Protein AF-A0A1S1IZD4-F1 (afdb_monomer_lite)

Radius of gyration: 21.24 Å; chains: 1; bounding box: 47×71×38 Å

pLDDT: mean 80.22, std 18.14, range [39.03, 96.25]

Sequence (112 aa):
MMMITREEKKEITRHISKIGGFNEKTKGYHAVENLLILGEWSFHWYEKSFCIQNASWLQHIGLDVEVLSDAVKVSDQAIEKYYINVMGLEIEFQPVDNNLSKRDRRLSVGKE

Secondary structure (DSSP, 8-state):
-----HHHHHHHHHHHHHHHT--TTSHHHHHHHHHHHHSEEETTTS-HHHHHHHHHHHHHTT--EEE-SSEEEE-HHHHHHHHHHTT-------------------------

Foldseek 3Di:
DDDQDLVNQVVVLVVVCVVVVHDPVDPLSVVSSCCSVVQKDFCVVDPPVVQVVVQVVCVVLQQDWDDDPGIIGHDSVSSVCCCCPRVVDDDDDDPPPPPPPDDDPPPDDDDD

Structure (mmCIF, N/CA/C/O backbone):
data_AF-A0A1S1IZD4-F1
#
_entry.id   AF-A0A1S1IZD4-F1
#
loop_
_atom_site.group_PDB
_atom_site.id
_atom_site.type_symbol
_atom_site.label_atom_id
_atom_site.label_alt_id
_atom_site.label_comp_id
_atom_site.label_asym_id
_atom_site.label_entity_id
_atom_site.label_seq_id
_atom_site.pdbx_PDB_ins_code
_atom_site.Cartn_x
_atom_site.Cartn_y
_atom_site.Cartn_z
_atom_site.occupancy
_atom_site.B_iso_or_equiv
_atom_site.auth_seq_id
_atom_site.auth_comp_id
_atom_site.auth_asym_id
_atom_site.auth_atom_id
_atom_site.pdbx_PDB_model_num
ATOM 1 N N . MET A 1 1 ? -9.581 19.466 0.114 1.00 51.06 1 MET A N 1
ATOM 2 C CA . MET A 1 1 ? -8.760 18.243 0.094 1.00 51.06 1 MET A CA 1
ATOM 3 C C . MET A 1 1 ? -8.466 17.934 1.544 1.00 51.06 1 MET A C 1
ATOM 5 O O . MET A 1 1 ? -7.970 18.834 2.217 1.00 51.06 1 MET A O 1
ATOM 9 N N . MET A 1 2 ? -8.920 16.786 2.049 1.00 56.59 2 MET A N 1
ATOM 10 C CA . MET A 1 2 ? -8.538 16.350 3.392 1.00 56.59 2 MET A CA 1
ATOM 11 C C . MET A 1 2 ? -7.048 15.984 3.360 1.00 56.59 2 MET A C 1
ATOM 13 O O . MET A 1 2 ? -6.457 15.814 2.295 1.00 56.59 2 MET A O 1
ATOM 17 N N . MET A 1 3 ? -6.393 16.010 4.514 1.00 69.62 3 MET A N 1
ATOM 18 C CA . MET A 1 3 ? -5.008 15.568 4.631 1.00 69.62 3 MET A CA 1
ATOM 19 C C . MET A 1 3 ? -4.991 14.449 5.659 1.00 69.62 3 MET A C 1
ATOM 21 O O . MET A 1 3 ? -5.058 14.729 6.852 1.00 69.62 3 MET A O 1
ATOM 25 N N . ILE A 1 4 ? -4.913 13.200 5.188 1.00 79.56 4 ILE A N 1
ATOM 26 C CA . ILE A 1 4 ? -4.674 12.036 6.050 1.00 79.56 4 ILE A CA 1
ATOM 27 C C . ILE A 1 4 ? -3.363 12.284 6.811 1.00 79.56 4 ILE A C 1
ATOM 29 O O . ILE A 1 4 ? -2.283 12.421 6.222 1.00 79.56 4 ILE A O 1
ATOM 33 N N . THR A 1 5 ? -3.460 12.338 8.131 1.00 86.69 5 THR A N 1
ATOM 34 C CA . THR A 1 5 ? -2.349 12.543 9.051 1.00 86.69 5 THR A CA 1
ATOM 35 C C . THR A 1 5 ? -1.409 11.342 9.072 1.00 86.69 5 THR A C 1
ATOM 37 O O . THR A 1 5 ? -1.726 10.223 8.664 1.00 86.69 5 THR A O 1
ATOM 40 N N . ARG A 1 6 ? -0.206 11.550 9.611 1.00 85.25 6 ARG A N 1
ATOM 41 C CA . ARG A 1 6 ? 0.774 10.469 9.770 1.00 85.25 6 ARG A CA 1
ATOM 42 C C . ARG A 1 6 ? 0.271 9.346 10.686 1.00 85.25 6 ARG A C 1
ATOM 44 O O . ARG A 1 6 ? 0.693 8.206 10.511 1.00 85.25 6 ARG A O 1
ATOM 51 N N . GLU A 1 7 ? -0.571 9.659 11.667 1.00 87.25 7 GLU A N 1
ATOM 52 C CA . GLU A 1 7 ? -1.133 8.663 12.586 1.00 87.25 7 GLU A CA 1
ATOM 53 C C . GLU A 1 7 ? -2.171 7.791 11.880 1.00 87.25 7 GLU A C 1
ATOM 55 O O . GLU A 1 7 ? -2.052 6.568 11.922 1.00 87.25 7 GLU A O 1
ATOM 60 N N . GLU A 1 8 ? -3.066 8.394 11.100 1.00 88.00 8 GLU A N 1
ATOM 61 C CA . GLU A 1 8 ? -4.027 7.661 10.269 1.00 88.00 8 GLU A CA 1
ATOM 62 C C . GLU A 1 8 ? -3.312 6.762 9.245 1.00 88.00 8 GLU A C 1
ATOM 64 O O . GLU A 1 8 ? -3.656 5.589 9.102 1.00 88.00 8 GLU A O 1
ATOM 69 N N . LYS A 1 9 ? -2.226 7.229 8.601 1.00 89.75 9 LYS A N 1
ATOM 70 C CA . LYS A 1 9 ? -1.412 6.369 7.708 1.00 89.75 9 LYS A CA 1
ATOM 71 C C . LYS A 1 9 ? -0.838 5.147 8.434 1.00 89.75 9 LYS A C 1
ATOM 73 O O . LYS A 1 9 ? -0.752 4.067 7.841 1.00 89.75 9 LYS A O 1
ATOM 78 N N . LYS A 1 10 ? -0.462 5.273 9.713 1.00 90.44 10 LYS A N 1
ATOM 79 C CA . LYS A 1 10 ? -0.001 4.129 10.520 1.00 90.44 10 LYS A CA 1
ATOM 80 C C . LYS A 1 10 ? -1.136 3.158 10.822 1.00 90.44 10 LYS A C 1
ATOM 82 O O . LYS A 1 10 ? -0.917 1.950 10.782 1.00 90.44 10 LYS A O 1
ATOM 87 N N . GLU A 1 11 ? -2.334 3.652 11.108 1.00 89.94 11 GLU A N 1
ATOM 88 C CA . GLU A 1 11 ? -3.505 2.795 11.314 1.00 89.94 11 GLU A CA 1
ATOM 89 C C . GLU A 1 11 ? -3.870 2.025 10.046 1.00 89.94 11 GLU A C 1
ATOM 91 O O . GLU A 1 11 ? -4.051 0.808 10.107 1.00 89.94 11 GLU A O 1
ATOM 96 N N . ILE A 1 12 ? -3.858 2.694 8.890 1.00 91.69 12 ILE A N 1
ATOM 97 C CA . ILE A 1 12 ? -4.049 2.055 7.581 1.00 91.69 12 ILE A CA 1
ATOM 98 C C . ILE A 1 12 ? -2.985 0.978 7.356 1.00 91.69 12 ILE A C 1
ATOM 100 O O . ILE A 1 12 ? -3.310 -0.157 7.005 1.00 91.69 12 ILE A O 1
ATOM 104 N N . THR A 1 13 ? -1.716 1.292 7.628 1.00 93.06 13 THR A N 1
ATOM 105 C CA . THR A 1 13 ? -0.608 0.329 7.517 1.00 93.06 13 THR A CA 1
ATOM 106 C C . THR A 1 13 ? -0.855 -0.908 8.378 1.00 93.06 13 THR A C 1
ATOM 108 O O . THR A 1 13 ? -0.702 -2.034 7.902 1.00 93.06 13 THR A O 1
ATOM 111 N N . ARG A 1 14 ? -1.264 -0.725 9.640 1.00 90.81 14 ARG A N 1
ATOM 112 C CA . ARG A 1 14 ? -1.570 -1.827 10.566 1.00 90.81 14 ARG A CA 1
ATOM 113 C C . ARG A 1 14 ? -2.756 -2.654 10.090 1.00 90.81 14 ARG A C 1
ATOM 115 O O . ARG A 1 14 ? -2.700 -3.879 10.171 1.00 90.81 14 ARG A O 1
ATOM 122 N N . HIS A 1 15 ? -3.799 -2.004 9.586 1.00 91.38 15 HIS A N 1
ATOM 123 C CA . HIS A 1 15 ? -4.984 -2.672 9.062 1.00 91.38 15 HIS A CA 1
ATOM 124 C C . HIS A 1 15 ? -4.641 -3.558 7.860 1.00 91.38 15 HIS A C 1
ATOM 126 O O . HIS A 1 15 ? -4.884 -4.765 7.894 1.00 91.38 15 HIS A O 1
ATOM 132 N N . ILE A 1 16 ? -3.982 -2.985 6.849 1.00 91.94 16 ILE A N 1
ATOM 133 C CA . ILE A 1 16 ? -3.506 -3.714 5.667 1.00 91.94 16 ILE A CA 1
ATOM 134 C C . ILE A 1 16 ? -2.588 -4.864 6.095 1.00 91.94 16 ILE A C 1
ATOM 136 O O . ILE A 1 16 ? -2.766 -6.004 5.671 1.00 91.94 16 ILE A O 1
ATOM 140 N N . SER A 1 17 ? -1.647 -4.599 7.001 1.00 89.31 17 SER A N 1
ATOM 141 C CA . SER A 1 17 ? -0.708 -5.614 7.482 1.00 89.31 17 SER A CA 1
ATOM 142 C C . SER A 1 17 ? -1.402 -6.769 8.198 1.00 89.31 17 SER A C 1
ATOM 144 O O . SER A 1 17 ? -1.043 -7.922 7.975 1.00 89.31 17 SER A O 1
ATOM 146 N N . LYS A 1 18 ? -2.440 -6.493 8.993 1.00 89.44 18 LYS A N 1
ATOM 147 C CA . LYS A 1 18 ? -3.248 -7.523 9.655 1.00 89.44 18 LYS A CA 1
ATOM 148 C C . LYS A 1 18 ? -3.957 -8.427 8.642 1.00 89.44 18 LYS A C 1
ATOM 150 O O . LYS A 1 18 ? -3.978 -9.636 8.847 1.00 89.44 18 LYS A O 1
ATOM 155 N N . ILE A 1 19 ? -4.494 -7.866 7.555 1.00 89.00 19 ILE A N 1
ATOM 156 C CA . ILE A 1 19 ? -5.140 -8.640 6.478 1.00 89.00 19 ILE A CA 1
ATOM 157 C C . ILE A 1 19 ? -4.109 -9.500 5.736 1.00 89.00 19 ILE A C 1
ATOM 159 O O . ILE A 1 19 ? -4.368 -10.665 5.448 1.00 89.00 19 ILE A O 1
ATOM 163 N N . GLY A 1 20 ? -2.930 -8.942 5.452 1.00 84.06 20 GLY A N 1
ATOM 164 C CA . GLY A 1 20 ? -1.851 -9.638 4.746 1.00 84.06 20 GLY A CA 1
ATOM 165 C C . GLY A 1 20 ? -1.059 -10.639 5.594 1.00 84.06 20 GLY A C 1
ATOM 166 O O . GLY A 1 20 ? -0.169 -11.304 5.071 1.00 84.06 20 GLY A O 1
ATOM 167 N N . GLY A 1 21 ? -1.337 -10.746 6.899 1.00 85.81 21 GLY A N 1
ATOM 168 C CA . GLY A 1 21 ? -0.545 -11.570 7.820 1.00 85.81 21 GLY A CA 1
ATOM 169 C C . GLY A 1 21 ? 0.875 -11.034 8.058 1.00 85.81 21 GLY A C 1
ATOM 170 O O . GLY A 1 21 ? 1.768 -11.778 8.462 1.00 85.81 21 GLY A O 1
ATOM 171 N N . PHE A 1 22 ? 1.096 -9.746 7.801 1.00 86.81 22 PHE A N 1
ATOM 172 C CA . PHE A 1 22 ? 2.361 -9.051 8.005 1.00 86.81 22 PHE A CA 1
ATOM 173 C C . PHE A 1 22 ? 2.467 -8.496 9.429 1.00 86.81 22 PHE A C 1
ATOM 175 O O . PHE A 1 22 ? 1.476 -8.208 10.098 1.00 86.81 22 PHE A O 1
ATOM 182 N N . ASN A 1 23 ? 3.699 -8.297 9.888 1.00 88.81 23 ASN A N 1
ATOM 183 C CA . ASN A 1 23 ? 3.994 -7.589 11.134 1.00 88.8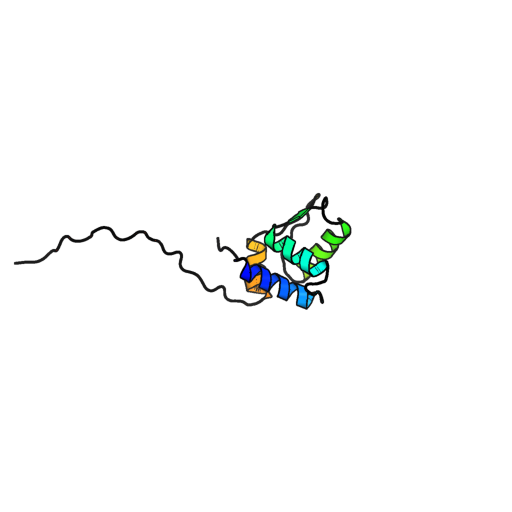1 23 ASN A CA 1
ATOM 184 C C . ASN A 1 23 ? 5.151 -6.604 10.929 1.00 88.81 23 ASN A C 1
ATOM 186 O O . ASN A 1 23 ? 5.823 -6.653 9.900 1.00 88.81 23 ASN A O 1
ATOM 190 N N . GLU A 1 24 ? 5.423 -5.761 11.924 1.00 88.94 24 GLU A N 1
ATOM 191 C CA . GLU A 1 24 ? 6.443 -4.698 11.877 1.00 88.94 24 GLU A CA 1
ATOM 192 C C . GLU A 1 24 ? 7.879 -5.185 11.602 1.00 88.94 24 GLU A C 1
ATOM 194 O O . GLU A 1 24 ? 8.760 -4.369 11.374 1.00 88.94 24 GLU A O 1
ATOM 199 N N . LYS A 1 25 ? 8.146 -6.498 11.624 1.00 88.75 25 LYS A N 1
ATOM 200 C CA . LYS A 1 25 ? 9.452 -7.085 11.270 1.00 88.75 25 LYS A CA 1
ATOM 201 C C . LYS A 1 25 ? 9.506 -7.599 9.829 1.00 88.75 25 LYS A C 1
ATOM 203 O O . LYS A 1 25 ? 10.558 -8.035 9.365 1.00 88.75 25 LYS A O 1
ATOM 208 N N . THR A 1 26 ? 8.372 -7.628 9.131 1.00 87.44 26 THR A N 1
ATOM 209 C CA . THR A 1 26 ? 8.270 -8.162 7.769 1.00 87.44 26 THR A CA 1
ATOM 210 C C . THR A 1 26 ? 8.523 -7.082 6.726 1.00 87.44 26 THR A C 1
ATOM 212 O O . THR A 1 26 ? 8.120 -5.931 6.881 1.00 87.44 26 THR A O 1
ATOM 215 N N . LYS A 1 27 ? 9.126 -7.477 5.598 1.00 84.56 27 LYS A N 1
ATOM 216 C CA . LYS A 1 27 ? 9.311 -6.583 4.445 1.00 84.56 27 LYS A CA 1
ATOM 217 C C . LYS A 1 27 ? 7.984 -6.024 3.915 1.00 84.56 27 LYS A C 1
ATOM 219 O O . LYS A 1 27 ? 7.955 -4.878 3.485 1.00 84.56 27 LYS A O 1
ATOM 224 N N . GLY A 1 28 ? 6.903 -6.810 3.975 1.00 86.12 28 GLY A N 1
ATOM 225 C CA . GLY A 1 28 ? 5.567 -6.395 3.531 1.00 86.12 28 GLY A CA 1
ATOM 226 C C . GLY A 1 28 ? 5.021 -5.207 4.324 1.00 86.12 28 GLY A C 1
ATOM 227 O O . GLY A 1 28 ? 4.555 -4.244 3.723 1.00 86.12 28 GLY A O 1
ATOM 228 N N . TYR A 1 29 ? 5.172 -5.219 5.653 1.00 90.31 29 TYR A N 1
ATOM 229 C CA . TYR A 1 29 ? 4.767 -4.096 6.507 1.00 90.31 29 TYR A CA 1
ATOM 230 C C . TYR A 1 29 ? 5.478 -2.798 6.107 1.00 90.31 29 TYR A C 1
ATOM 232 O O . TYR A 1 29 ? 4.828 -1.793 5.828 1.00 90.31 29 TYR A O 1
ATOM 240 N N . HIS A 1 30 ? 6.812 -2.830 6.015 1.00 89.62 30 HIS A N 1
ATOM 241 C CA . HIS A 1 30 ? 7.593 -1.642 5.664 1.00 89.62 30 HIS A CA 1
ATOM 242 C C . HIS A 1 30 ? 7.335 -1.166 4.234 1.00 89.62 30 HIS A C 1
ATOM 244 O O . HIS A 1 30 ? 7.367 0.033 3.975 1.00 89.62 30 HIS A O 1
ATOM 250 N N . ALA A 1 31 ? 7.059 -2.082 3.301 1.00 89.56 31 ALA A N 1
ATOM 251 C CA . ALA A 1 31 ? 6.675 -1.708 1.948 1.00 89.56 31 ALA A CA 1
ATOM 252 C C . ALA A 1 31 ? 5.366 -0.906 1.959 1.00 89.56 31 ALA A C 1
ATOM 254 O O . ALA A 1 31 ? 5.326 0.186 1.399 1.00 89.56 31 ALA A O 1
ATOM 255 N N . VAL A 1 32 ? 4.321 -1.396 2.636 1.00 92.00 32 VAL A N 1
ATOM 256 C CA . VAL A 1 32 ? 3.034 -0.686 2.746 1.00 92.00 32 VAL A CA 1
ATOM 257 C C . VAL A 1 32 ? 3.201 0.661 3.447 1.00 92.00 32 VAL A C 1
ATOM 259 O O . VAL A 1 32 ? 2.705 1.669 2.948 1.00 92.00 32 VAL A O 1
ATOM 262 N N . GLU A 1 33 ? 3.944 0.704 4.555 1.00 92.31 33 GLU A N 1
ATOM 263 C CA . GLU A 1 33 ? 4.232 1.949 5.275 1.00 92.31 33 GLU A CA 1
ATOM 264 C C . GLU A 1 33 ? 4.897 2.983 4.354 1.00 92.31 33 GLU A C 1
ATOM 266 O O . GLU A 1 33 ? 4.446 4.126 4.253 1.00 92.31 33 GLU A O 1
ATOM 271 N N . ASN A 1 34 ? 5.929 2.563 3.618 1.00 91.25 34 ASN A N 1
ATOM 272 C CA . ASN A 1 34 ? 6.633 3.426 2.677 1.00 91.25 34 ASN A CA 1
ATOM 273 C C . ASN A 1 34 ? 5.737 3.878 1.520 1.00 91.25 34 ASN A C 1
ATOM 275 O O . ASN A 1 34 ? 5.835 5.035 1.121 1.00 91.25 34 ASN A O 1
ATOM 279 N N . LEU A 1 35 ? 4.842 3.018 1.014 1.00 93.44 35 LEU A N 1
ATOM 280 C CA . LEU A 1 35 ? 3.903 3.394 -0.047 1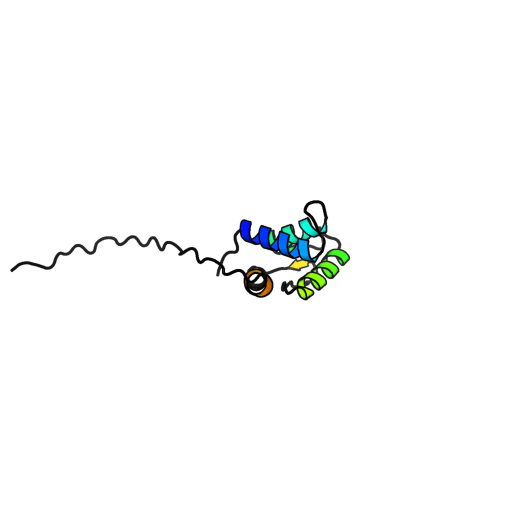.00 93.44 35 LEU A CA 1
ATOM 281 C C . LEU A 1 35 ? 3.001 4.542 0.395 1.00 93.44 35 LEU A C 1
ATOM 283 O O . LEU A 1 35 ? 2.829 5.509 -0.334 1.00 93.44 35 LEU A O 1
ATOM 287 N N . LEU A 1 36 ? 2.431 4.440 1.596 1.00 92.44 36 LEU A N 1
ATOM 288 C CA . LEU A 1 36 ? 1.476 5.423 2.103 1.00 92.44 36 LEU A CA 1
ATOM 289 C C . LEU A 1 36 ? 2.160 6.749 2.456 1.00 92.44 36 LEU A C 1
ATOM 291 O O . LEU A 1 36 ? 1.560 7.816 2.304 1.00 92.44 36 LEU A O 1
ATOM 295 N N . ILE A 1 37 ? 3.408 6.699 2.932 1.00 89.88 37 ILE A N 1
ATOM 296 C CA . ILE A 1 37 ? 4.186 7.894 3.284 1.00 89.88 37 ILE A CA 1
ATOM 297 C C . ILE A 1 37 ? 4.714 8.603 2.035 1.00 89.88 37 ILE A C 1
ATOM 299 O O . ILE A 1 37 ? 4.580 9.821 1.940 1.00 89.88 37 ILE A O 1
ATOM 303 N N . LEU A 1 38 ? 5.329 7.862 1.111 1.00 90.56 38 LEU A N 1
ATOM 304 C CA . LEU A 1 38 ? 6.006 8.424 -0.062 1.00 90.56 38 LEU A CA 1
ATOM 305 C C . LEU A 1 38 ? 5.073 8.593 -1.265 1.00 90.56 38 LEU A C 1
ATOM 307 O O . LEU A 1 38 ? 5.399 9.334 -2.185 1.00 90.56 38 LEU A O 1
ATOM 311 N N . GLY A 1 39 ? 3.936 7.897 -1.278 1.00 92.00 39 GLY A N 1
ATOM 312 C CA . GLY A 1 39 ? 3.013 7.852 -2.411 1.00 92.00 39 GLY A CA 1
ATOM 313 C C . GLY A 1 39 ? 3.469 6.932 -3.545 1.00 92.00 39 GLY A C 1
ATOM 314 O O . GLY A 1 39 ? 2.737 6.774 -4.520 1.00 92.00 39 GLY A O 1
ATOM 315 N N . GLU A 1 40 ? 4.653 6.313 -3.451 1.00 94.12 40 GLU A N 1
ATOM 316 C CA . GLU A 1 40 ? 5.183 5.473 -4.525 1.00 94.12 40 GLU A CA 1
ATOM 317 C C . GLU A 1 40 ? 6.167 4.375 -4.087 1.00 94.12 40 GLU A C 1
ATOM 319 O O . GLU A 1 40 ? 6.916 4.498 -3.116 1.00 94.12 40 GLU A O 1
ATOM 324 N N . TRP A 1 41 ? 6.206 3.308 -4.888 1.00 93.81 41 TRP A N 1
ATOM 325 C CA . TRP A 1 41 ? 7.280 2.323 -4.956 1.00 93.81 41 T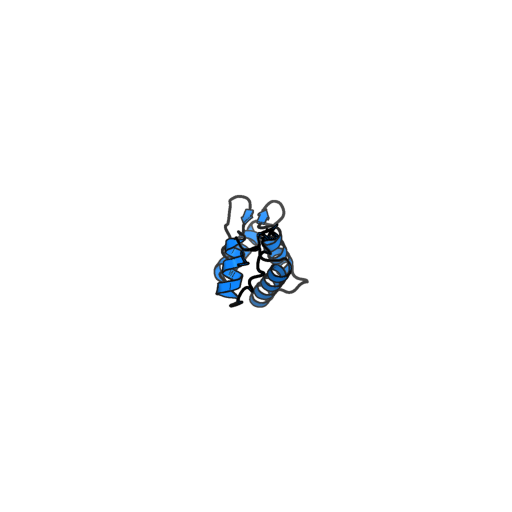RP A CA 1
ATOM 326 C C . TRP A 1 41 ? 7.969 2.405 -6.313 1.00 93.81 41 TRP A C 1
ATOM 328 O O . TRP A 1 41 ? 7.451 1.893 -7.304 1.00 93.81 41 TRP A O 1
ATOM 338 N N . SER A 1 42 ? 9.164 2.984 -6.366 1.00 90.12 42 SER A N 1
ATOM 339 C CA . SER A 1 42 ? 9.976 2.955 -7.585 1.00 90.12 42 SER A CA 1
ATOM 340 C C . SER A 1 42 ? 10.630 1.584 -7.793 1.00 90.12 42 SER A C 1
ATOM 342 O O . SER A 1 42 ? 11.215 1.009 -6.868 1.00 90.12 42 SER A O 1
ATOM 344 N N . PHE A 1 43 ? 10.594 1.084 -9.032 1.00 90.31 43 PHE A N 1
ATOM 345 C CA . PHE A 1 43 ? 11.220 -0.186 -9.431 1.00 90.31 43 PHE A CA 1
ATOM 346 C C . PHE A 1 43 ? 12.753 -0.139 -9.433 1.00 90.31 43 PHE A C 1
ATOM 348 O O . PHE A 1 43 ? 13.400 -1.161 -9.646 1.00 90.31 43 PHE A O 1
ATOM 355 N N . HIS A 1 44 ? 13.347 1.037 -9.206 1.00 87.38 44 HIS A N 1
ATOM 356 C CA . HIS A 1 44 ? 14.784 1.155 -8.976 1.00 87.38 44 HIS A CA 1
ATOM 357 C C . HIS A 1 44 ? 15.179 0.670 -7.574 1.00 87.38 44 HIS A C 1
ATOM 359 O O . HIS A 1 44 ? 16.254 0.105 -7.393 1.00 87.38 44 HIS A O 1
ATOM 365 N N . TRP A 1 45 ? 14.303 0.882 -6.588 1.00 83.69 45 TRP A N 1
ATOM 366 C CA . TRP A 1 45 ? 14.567 0.584 -5.177 1.00 83.69 45 TRP A CA 1
ATOM 367 C C . TRP A 1 45 ? 13.907 -0.714 -4.709 1.00 83.69 45 TRP A C 1
ATOM 369 O O . TRP A 1 45 ? 14.396 -1.357 -3.781 1.00 83.69 45 TRP A O 1
ATOM 379 N N . TYR A 1 46 ? 12.815 -1.111 -5.360 1.00 85.94 46 TYR A N 1
ATOM 380 C CA . TYR A 1 46 ? 12.088 -2.343 -5.083 1.00 85.94 46 TYR A CA 1
ATOM 381 C C . TYR A 1 46 ? 12.087 -3.260 -6.302 1.00 85.94 46 TYR A C 1
ATOM 383 O O . TYR A 1 46 ? 12.016 -2.806 -7.442 1.00 85.94 46 TYR A O 1
ATOM 391 N N . GLU A 1 47 ? 12.114 -4.570 -6.065 1.00 90.06 47 GLU A N 1
ATOM 392 C CA . GLU A 1 47 ? 12.009 -5.543 -7.148 1.00 90.06 47 GLU A CA 1
ATOM 393 C C . GLU A 1 47 ? 10.656 -5.398 -7.865 1.00 90.06 47 GLU A C 1
ATOM 395 O O . GLU A 1 47 ? 9.595 -5.402 -7.238 1.00 90.06 47 GLU A O 1
ATOM 400 N N . LYS A 1 48 ? 10.675 -5.292 -9.198 1.00 90.94 48 LYS A N 1
ATOM 401 C CA . LYS A 1 48 ? 9.462 -5.063 -9.999 1.00 90.94 48 LYS A CA 1
ATOM 402 C C . LYS A 1 48 ? 8.387 -6.135 -9.780 1.00 90.94 48 LYS A C 1
ATOM 404 O O . LYS A 1 48 ? 7.206 -5.810 -9.690 1.00 90.94 48 LYS A O 1
ATOM 409 N N . SER A 1 49 ? 8.789 -7.403 -9.685 1.00 91.69 49 SER A N 1
ATOM 410 C CA . SER A 1 49 ? 7.892 -8.538 -9.421 1.00 91.69 49 SER A CA 1
ATOM 411 C C . SER A 1 49 ? 7.163 -8.370 -8.080 1.00 91.69 49 SER A C 1
ATOM 413 O O . SER A 1 49 ? 5.941 -8.501 -8.020 1.00 91.69 49 SER A O 1
ATOM 415 N N . PHE A 1 50 ? 7.904 -7.990 -7.036 1.00 89.69 50 PHE A N 1
ATOM 416 C CA . PHE A 1 50 ? 7.388 -7.696 -5.707 1.00 89.69 50 PHE A CA 1
ATOM 417 C C . PHE A 1 50 ? 6.385 -6.540 -5.748 1.00 89.69 50 PHE A C 1
ATOM 419 O O . PHE A 1 50 ? 5.283 -6.686 -5.219 1.00 89.69 50 PHE A O 1
ATOM 426 N N . CYS A 1 51 ? 6.712 -5.428 -6.414 1.00 90.62 51 CYS A N 1
ATOM 427 C CA . CYS A 1 51 ? 5.800 -4.288 -6.518 1.00 90.62 51 CYS A CA 1
ATOM 428 C C . CYS A 1 51 ? 4.490 -4.652 -7.217 1.00 90.62 51 CYS A C 1
ATOM 430 O O . CYS A 1 51 ? 3.425 -4.303 -6.723 1.00 90.62 51 CYS A O 1
ATOM 432 N N . ILE A 1 52 ? 4.555 -5.371 -8.341 1.00 91.94 52 ILE A N 1
ATOM 433 C CA . ILE A 1 52 ? 3.363 -5.743 -9.116 1.00 91.94 52 ILE A CA 1
ATOM 434 C C . ILE A 1 52 ? 2.474 -6.711 -8.327 1.00 91.94 52 ILE A C 1
ATOM 436 O O . ILE A 1 52 ? 1.259 -6.522 -8.276 1.00 91.94 52 ILE A O 1
ATOM 440 N N . GLN A 1 53 ? 3.062 -7.723 -7.679 1.00 90.94 53 GLN A N 1
ATOM 441 C CA . GLN A 1 53 ? 2.304 -8.678 -6.863 1.00 90.94 53 GLN A CA 1
ATOM 442 C C . GLN A 1 53 ? 1.612 -7.987 -5.684 1.00 90.94 53 GLN A C 1
ATOM 444 O O . GLN A 1 53 ? 0.421 -8.202 -5.457 1.00 90.94 53 GLN A O 1
ATOM 449 N N . ASN A 1 54 ? 2.331 -7.117 -4.968 1.00 90.44 54 ASN A N 1
ATOM 450 C CA . ASN A 1 54 ? 1.747 -6.370 -3.858 1.00 90.44 54 ASN A CA 1
ATOM 451 C C . ASN A 1 54 ? 0.697 -5.366 -4.344 1.00 90.44 54 ASN A C 1
ATOM 453 O O . ASN A 1 54 ? -0.340 -5.244 -3.706 1.00 90.44 54 ASN A O 1
ATOM 457 N N . ALA A 1 55 ? 0.910 -4.692 -5.477 1.00 92.44 55 ALA A N 1
ATOM 458 C CA . ALA A 1 55 ? -0.070 -3.763 -6.035 1.00 92.44 55 ALA A CA 1
ATOM 459 C C . ALA A 1 55 ? -1.386 -4.467 -6.382 1.00 92.44 55 ALA A C 1
ATOM 461 O O . ALA A 1 55 ? -2.452 -4.002 -5.991 1.00 92.44 55 ALA A O 1
ATOM 462 N N . SER A 1 56 ? -1.313 -5.626 -7.041 1.00 92.12 56 SER A N 1
ATOM 463 C CA . SER A 1 56 ? -2.499 -6.427 -7.357 1.00 92.12 56 SER A CA 1
ATOM 464 C C . SER A 1 56 ? -3.251 -6.859 -6.095 1.00 92.12 56 SER A C 1
ATOM 466 O O . SER A 1 56 ? -4.479 -6.792 -6.046 1.00 92.12 56 SER A O 1
ATOM 468 N N . TRP A 1 57 ? -2.525 -7.252 -5.047 1.00 93.06 57 TRP A N 1
ATOM 469 C CA . TRP A 1 57 ? -3.136 -7.600 -3.768 1.00 93.06 57 TRP A CA 1
ATOM 470 C C . TRP A 1 57 ? -3.765 -6.385 -3.063 1.00 93.06 57 TRP A C 1
ATOM 472 O O . TRP A 1 57 ? -4.877 -6.487 -2.550 1.00 93.06 57 TRP A O 1
ATOM 482 N N . LEU A 1 58 ? -3.107 -5.221 -3.089 1.00 93.62 58 LEU A N 1
ATOM 483 C CA . LEU A 1 58 ? -3.638 -3.971 -2.535 1.00 93.62 58 LEU A CA 1
ATOM 484 C C . LEU A 1 58 ? -4.939 -3.547 -3.233 1.00 93.62 58 LEU A C 1
ATOM 486 O O . LEU A 1 58 ? -5.916 -3.224 -2.559 1.00 93.62 58 LEU A O 1
ATOM 490 N N . GLN A 1 59 ? -4.988 -3.646 -4.564 1.00 94.12 59 GLN A N 1
ATOM 491 C CA . GLN A 1 59 ? -6.213 -3.420 -5.338 1.00 94.12 59 GLN A CA 1
ATOM 492 C C . GLN A 1 59 ? -7.322 -4.397 -4.934 1.00 94.12 59 GLN A C 1
ATOM 494 O O . GLN A 1 59 ? -8.473 -3.994 -4.781 1.00 94.12 59 GLN A O 1
ATOM 499 N N . HIS A 1 60 ? -6.984 -5.671 -4.706 1.00 91.88 60 HIS A N 1
ATOM 500 C CA . HIS A 1 60 ? -7.953 -6.690 -4.301 1.00 91.88 60 HIS A CA 1
ATOM 501 C C . HIS A 1 60 ? -8.600 -6.397 -2.939 1.00 91.88 60 HIS A C 1
ATOM 503 O O . HIS A 1 60 ? -9.788 -6.655 -2.762 1.00 91.88 60 HIS A O 1
ATOM 509 N N . ILE A 1 61 ? -7.850 -5.823 -1.993 1.00 90.44 61 ILE A N 1
ATOM 510 C CA . ILE A 1 61 ? -8.391 -5.411 -0.688 1.00 90.44 61 ILE A CA 1
ATOM 511 C C . ILE A 1 61 ? -9.046 -4.019 -0.715 1.00 90.44 61 ILE A C 1
ATOM 513 O O . ILE A 1 61 ? -9.497 -3.544 0.325 1.00 90.44 61 ILE A O 1
ATOM 517 N N . GLY A 1 62 ? -9.097 -3.366 -1.881 1.00 90.12 62 GLY A N 1
ATOM 518 C CA . GLY A 1 62 ? -9.796 -2.100 -2.100 1.00 90.12 62 GLY A CA 1
ATOM 519 C C . GLY A 1 62 ? -8.930 -0.839 -2.039 1.00 90.12 62 GLY A C 1
ATOM 520 O O . GLY A 1 62 ? -9.487 0.257 -2.071 1.00 90.12 62 GLY A O 1
ATOM 521 N N . LEU A 1 63 ? -7.597 -0.950 -1.943 1.00 93.69 63 LEU A N 1
ATOM 522 C CA . LEU A 1 63 ? -6.705 0.209 -2.056 1.00 93.69 63 LEU A CA 1
ATOM 523 C C . LEU A 1 63 ? -6.375 0.464 -3.529 1.00 93.69 63 LEU A C 1
ATOM 525 O O . LEU A 1 63 ? -5.697 -0.337 -4.174 1.00 93.69 63 LEU A O 1
ATOM 529 N N . ASP A 1 64 ? -6.833 1.600 -4.045 1.00 94.25 64 ASP A N 1
ATOM 530 C CA . ASP A 1 64 ? -6.642 1.983 -5.443 1.00 94.25 64 ASP A CA 1
ATOM 531 C C . ASP A 1 64 ? -5.202 2.460 -5.694 1.00 94.25 64 ASP A C 1
ATOM 533 O O . ASP A 1 64 ? -4.833 3.604 -5.417 1.00 94.25 64 ASP A O 1
ATOM 537 N N . VAL A 1 65 ? -4.364 1.538 -6.164 1.00 95.19 65 VAL A N 1
ATOM 538 C CA . VAL A 1 65 ? -2.974 1.804 -6.545 1.00 95.19 65 VAL A CA 1
ATOM 539 C C . VAL A 1 65 ? -2.815 1.715 -8.056 1.00 95.19 65 VAL A C 1
ATOM 541 O O . VAL A 1 65 ? -3.367 0.828 -8.706 1.00 95.19 65 VAL A O 1
ATOM 544 N N . GLU A 1 66 ? -2.021 2.612 -8.622 1.00 95.75 66 GLU A N 1
ATOM 545 C CA . GLU A 1 66 ? -1.742 2.678 -10.051 1.00 95.75 66 GLU A CA 1
ATOM 546 C C . GLU A 1 66 ? -0.392 2.022 -10.354 1.00 95.75 66 GLU A C 1
ATOM 548 O O . GLU A 1 66 ? 0.626 2.347 -9.741 1.00 95.75 66 GLU A O 1
ATOM 553 N N . VAL A 1 67 ? -0.365 1.091 -11.309 1.00 94.81 67 VAL A N 1
ATOM 554 C CA . VAL A 1 67 ? 0.874 0.450 -11.768 1.00 94.81 67 VAL A CA 1
ATOM 555 C C . VAL A 1 67 ? 1.361 1.165 -13.024 1.00 94.81 67 VAL A C 1
ATOM 557 O O . VAL A 1 67 ? 0.728 1.087 -14.074 1.00 94.81 67 VAL A O 1
ATOM 560 N N . LEU A 1 68 ? 2.505 1.834 -12.921 1.00 93.81 68 LEU A N 1
ATOM 561 C CA . LEU A 1 68 ? 3.172 2.526 -14.019 1.00 93.81 68 LEU A CA 1
ATOM 562 C C . LEU A 1 68 ? 4.336 1.692 -14.574 1.00 93.81 68 LEU A C 1
ATOM 564 O O . LEU A 1 68 ? 4.663 0.607 -14.087 1.00 93.81 68 LEU A O 1
ATOM 568 N N . SER A 1 69 ? 4.985 2.199 -15.624 1.00 91.69 69 SER A N 1
ATOM 569 C CA . SER A 1 69 ? 6.131 1.534 -16.257 1.00 91.69 69 SER A CA 1
ATOM 570 C C . SER A 1 69 ? 7.336 1.363 -15.325 1.00 91.69 69 SER A C 1
ATOM 572 O O . SER A 1 69 ? 8.080 0.386 -15.459 1.00 91.69 69 SER A O 1
ATOM 574 N N . ASP A 1 70 ? 7.518 2.303 -14.399 1.00 93.00 70 ASP A N 1
ATOM 575 C CA . ASP A 1 70 ? 8.703 2.506 -13.562 1.00 93.00 70 ASP A CA 1
ATOM 576 C C . ASP A 1 70 ? 8.407 2.529 -12.052 1.00 93.00 70 ASP A C 1
ATOM 578 O O . ASP A 1 70 ? 9.340 2.502 -11.243 1.00 93.00 70 ASP A O 1
ATOM 582 N N . ALA A 1 71 ? 7.131 2.546 -11.659 1.00 94.94 71 ALA A N 1
ATOM 583 C CA . ALA A 1 71 ? 6.720 2.587 -10.263 1.00 94.94 71 ALA A CA 1
ATOM 584 C C . ALA A 1 71 ? 5.301 2.042 -10.042 1.00 94.94 71 ALA A C 1
ATOM 586 O O . ALA A 1 71 ? 4.518 1.885 -10.974 1.00 94.94 71 ALA A O 1
ATOM 587 N N . VAL A 1 72 ? 4.953 1.805 -8.780 1.00 95.69 72 VAL A N 1
ATOM 588 C CA . VAL A 1 72 ? 3.561 1.732 -8.308 1.00 95.69 72 VAL A CA 1
ATOM 589 C C . VAL A 1 72 ? 3.274 3.002 -7.523 1.00 95.69 72 VAL A C 1
ATOM 591 O O . VAL A 1 72 ? 4.100 3.387 -6.701 1.00 95.69 72 VAL A O 1
ATOM 594 N N . LYS A 1 73 ? 2.132 3.649 -7.754 1.00 96.25 73 LYS A N 1
ATOM 595 C CA . LYS A 1 73 ? 1.738 4.890 -7.077 1.00 96.25 73 LYS A CA 1
ATOM 596 C C . LYS A 1 73 ? 0.418 4.745 -6.341 1.00 96.25 73 LYS A C 1
ATOM 598 O O . LYS A 1 73 ? -0.452 3.983 -6.747 1.00 96.25 73 LYS A O 1
ATOM 603 N N . VAL A 1 74 ? 0.263 5.513 -5.272 1.00 95.50 74 VAL A N 1
ATOM 604 C CA . VAL A 1 74 ? -1.003 5.687 -4.563 1.00 95.50 74 VAL A CA 1
ATOM 605 C C . VAL A 1 74 ? -1.257 7.179 -4.385 1.00 95.50 74 VAL A C 1
ATOM 607 O O . VAL A 1 74 ? -0.362 7.932 -4.007 1.00 95.50 74 VAL A O 1
ATOM 610 N N . SER A 1 75 ? -2.473 7.624 -4.692 1.00 93.12 75 SER A N 1
ATOM 611 C CA . SER A 1 75 ? -2.871 9.017 -4.471 1.00 93.12 75 SER A CA 1
ATOM 612 C C . SER A 1 75 ? -3.435 9.202 -3.065 1.00 93.12 75 SER A C 1
ATOM 614 O O . SER A 1 75 ? -4.036 8.280 -2.513 1.00 93.12 75 SER A O 1
ATOM 616 N N . ASP A 1 76 ? -3.330 10.407 -2.501 1.00 89.75 76 ASP A N 1
ATOM 617 C CA . ASP A 1 76 ? -3.960 10.705 -1.206 1.00 89.75 76 ASP A CA 1
ATOM 618 C C . ASP A 1 76 ? 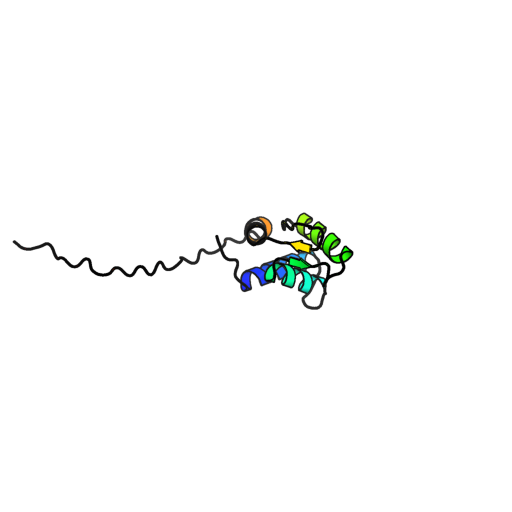-5.479 10.451 -1.243 1.00 89.75 76 ASP A C 1
ATOM 620 O O . ASP A 1 76 ? -6.037 9.915 -0.292 1.00 89.75 76 ASP A O 1
ATOM 624 N N . GLN A 1 77 ? -6.140 10.707 -2.380 1.00 91.00 77 GLN A N 1
ATOM 625 C CA . GLN A 1 77 ? -7.563 10.390 -2.567 1.00 91.00 77 GLN A CA 1
ATOM 626 C C . GLN A 1 77 ? -7.856 8.885 -2.484 1.00 91.00 77 GLN A C 1
ATOM 628 O O . GLN A 1 77 ? -8.907 8.488 -1.983 1.00 91.00 77 GLN A O 1
ATOM 633 N N . ALA A 1 78 ? -6.962 8.032 -2.989 1.00 92.44 78 ALA A N 1
ATOM 634 C CA . ALA A 1 78 ? -7.108 6.585 -2.866 1.00 92.44 78 ALA A CA 1
ATOM 635 C C . ALA A 1 78 ? -6.939 6.123 -1.413 1.00 92.44 78 ALA A C 1
ATOM 637 O O . ALA A 1 78 ? -7.695 5.269 -0.950 1.00 92.44 78 ALA A O 1
ATOM 638 N N . ILE A 1 79 ? -5.998 6.731 -0.681 1.00 91.81 79 ILE A N 1
ATOM 639 C CA . ILE A 1 79 ? -5.793 6.478 0.752 1.00 91.81 79 ILE A CA 1
ATOM 640 C C . ILE A 1 79 ? -7.040 6.892 1.548 1.00 91.81 79 ILE A C 1
ATOM 642 O O . ILE A 1 79 ? -7.536 6.103 2.349 1.00 91.81 79 ILE A O 1
ATOM 646 N N . GLU A 1 80 ? -7.589 8.082 1.287 1.00 89.75 80 GLU A N 1
ATOM 647 C CA . GLU A 1 80 ? -8.826 8.576 1.911 1.00 89.75 80 GLU A CA 1
ATOM 648 C C . GLU A 1 80 ? -10.009 7.638 1.654 1.00 89.75 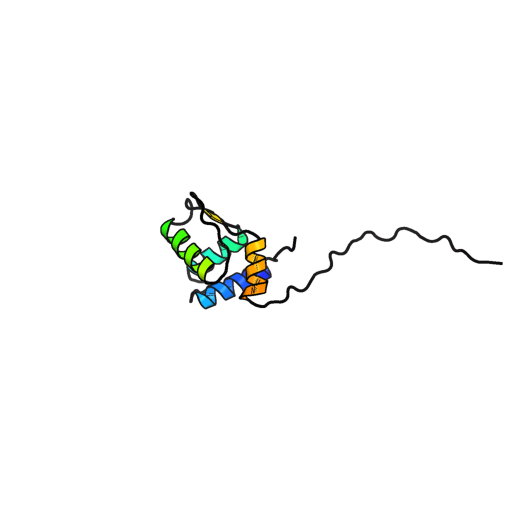80 GLU A C 1
ATOM 650 O O . GLU A 1 80 ? -10.709 7.233 2.583 1.00 89.75 80 GLU A O 1
ATOM 655 N N . LYS A 1 81 ? -10.214 7.235 0.393 1.00 89.88 81 LYS A N 1
ATOM 656 C CA . LYS A 1 81 ? -11.281 6.295 0.030 1.00 89.88 81 LYS A CA 1
ATOM 657 C C . LYS A 1 81 ? -11.124 4.959 0.741 1.00 89.88 81 LYS A C 1
ATOM 659 O O . LYS A 1 81 ? -12.128 4.398 1.169 1.00 89.88 81 LYS A O 1
ATOM 664 N N . TYR A 1 82 ? -9.902 4.448 0.866 1.00 91.75 82 TYR A N 1
ATOM 665 C CA . TYR A 1 82 ? -9.649 3.208 1.592 1.00 91.75 82 TYR A CA 1
ATOM 666 C C . TYR A 1 82 ? -9.971 3.354 3.084 1.00 91.75 82 TYR A C 1
ATOM 668 O O . TYR A 1 82 ? -10.672 2.516 3.651 1.00 91.75 82 TYR A O 1
ATOM 676 N N . TYR A 1 83 ? -9.518 4.443 3.709 1.00 87.75 83 TYR A N 1
ATOM 677 C CA . TYR A 1 83 ? -9.768 4.722 5.123 1.00 87.75 83 TYR A CA 1
ATOM 678 C C . TYR A 1 83 ? -11.270 4.777 5.443 1.00 87.75 83 TYR A C 1
ATOM 680 O O . TYR A 1 83 ? -11.738 4.101 6.356 1.00 87.75 83 TYR A O 1
ATOM 688 N N . ILE A 1 84 ? -12.051 5.497 4.636 1.00 86.69 84 ILE A N 1
ATOM 689 C CA . ILE A 1 84 ? -13.497 5.638 4.859 1.00 86.69 84 ILE A CA 1
ATOM 690 C C . ILE A 1 84 ? -14.237 4.347 4.490 1.00 86.69 84 ILE A C 1
ATOM 692 O O . ILE A 1 84 ? -15.000 3.808 5.287 1.00 86.69 84 ILE A O 1
ATOM 696 N N . ASN A 1 85 ? -14.023 3.834 3.275 1.00 85.50 85 ASN A N 1
ATOM 697 C CA . ASN A 1 85 ? -14.897 2.803 2.709 1.00 85.50 85 ASN A CA 1
ATOM 698 C C . ASN A 1 85 ? -14.517 1.382 3.132 1.00 85.50 85 ASN A 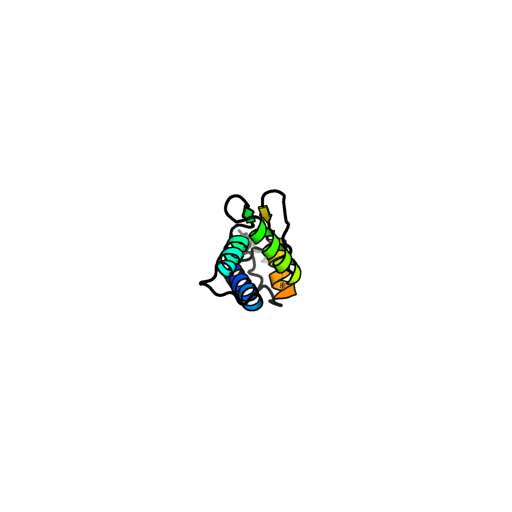C 1
ATOM 700 O O . ASN A 1 85 ? -15.382 0.509 3.142 1.00 85.50 85 ASN A O 1
ATOM 704 N N . VAL A 1 86 ? -13.239 1.129 3.436 1.00 83.12 86 VAL A N 1
ATOM 705 C CA . VAL A 1 86 ? -12.752 -0.212 3.797 1.00 83.12 86 VAL A CA 1
ATOM 706 C C . VAL A 1 86 ? -12.586 -0.348 5.304 1.00 83.12 86 VAL A C 1
ATOM 708 O O . VAL A 1 86 ? -12.993 -1.363 5.863 1.00 83.12 86 VAL A O 1
ATOM 711 N N . MET A 1 87 ? -12.022 0.660 5.977 1.00 81.62 87 MET A N 1
ATOM 712 C CA . MET A 1 87 ? -11.869 0.616 7.438 1.00 81.62 87 MET A CA 1
ATOM 713 C C . MET A 1 87 ? -13.131 1.073 8.183 1.00 81.62 87 MET A C 1
ATOM 715 O O . MET A 1 87 ? -13.253 0.787 9.372 1.00 81.62 87 MET A O 1
ATOM 719 N N . GLY A 1 88 ? -14.080 1.731 7.503 1.00 71.38 88 GLY A N 1
ATOM 720 C CA . GLY A 1 88 ? -15.342 2.177 8.102 1.00 71.38 88 GLY A CA 1
ATOM 721 C C . GLY A 1 88 ? -15.161 3.270 9.156 1.00 71.38 88 GLY A C 1
ATOM 722 O O . GLY A 1 88 ? -15.994 3.393 10.050 1.00 71.38 88 GLY A O 1
ATOM 723 N N . LEU A 1 89 ? -14.055 4.017 9.091 1.00 63.88 89 LEU A N 1
ATOM 724 C CA . LEU A 1 89 ? -13.736 5.067 10.052 1.00 63.88 89 LEU A CA 1
ATOM 725 C C . LEU A 1 89 ? -14.330 6.399 9.583 1.00 63.88 89 LEU A C 1
ATOM 727 O O . LEU A 1 89 ? -14.077 6.852 8.465 1.00 63.88 89 LEU A O 1
ATOM 731 N N . GLU A 1 90 ? -15.127 7.026 10.449 1.00 56.31 90 GLU A N 1
ATOM 732 C CA . GLU A 1 90 ? -15.567 8.406 10.260 1.00 56.31 90 GLU A CA 1
ATOM 733 C C . GLU A 1 90 ? -14.388 9.336 10.566 1.00 56.31 90 GLU A C 1
ATOM 735 O O . GLU A 1 90 ? -13.876 9.364 11.683 1.00 56.31 90 GLU A O 1
ATOM 740 N N . ILE A 1 91 ? -13.933 10.083 9.560 1.00 53.66 91 ILE A N 1
ATOM 741 C CA . ILE A 1 91 ? -12.882 11.089 9.733 1.00 53.66 91 ILE A CA 1
ATOM 742 C C . ILE A 1 91 ? -13.465 12.232 10.572 1.00 53.66 91 ILE A C 1
ATOM 744 O O . ILE A 1 91 ? -14.366 12.943 10.115 1.00 53.66 91 ILE A O 1
ATOM 748 N N . GLU A 1 92 ? -12.960 12.433 11.791 1.00 45.16 92 GLU A N 1
ATOM 749 C CA . GLU A 1 92 ? -13.323 13.604 12.589 1.00 45.16 92 GLU A CA 1
ATOM 750 C C . GLU A 1 92 ? -12.777 14.870 11.912 1.00 45.16 92 GLU A C 1
ATOM 752 O O . GLU A 1 92 ? -11.570 15.083 11.783 1.00 45.16 92 GLU A O 1
ATOM 757 N N . PHE A 1 93 ? -13.686 15.732 11.450 1.00 46.66 93 PHE A N 1
ATOM 758 C CA . PHE A 1 93 ? -13.342 17.019 10.856 1.00 46.66 93 PHE A CA 1
ATOM 759 C C . PHE A 1 93 ? -12.647 17.898 11.902 1.00 46.66 93 PHE A C 1
ATOM 761 O O . PHE A 1 93 ? -13.305 18.426 12.797 1.00 46.66 93 PHE A O 1
ATOM 768 N N . GLN A 1 94 ? -11.343 18.145 11.759 1.00 45.84 94 GLN A N 1
ATOM 769 C CA . GLN A 1 94 ? -10.743 19.299 12.423 1.00 45.84 94 GLN A CA 1
ATOM 770 C C . GLN A 1 94 ? -11.200 20.562 11.680 1.00 45.84 94 GLN A C 1
ATOM 772 O O . GLN A 1 94 ? -10.884 20.714 10.493 1.00 45.84 94 GLN A O 1
ATOM 777 N N . PRO A 1 95 ? -11.972 21.466 12.315 1.00 40.53 95 PRO A N 1
ATOM 778 C CA . PRO A 1 95 ? -12.314 22.728 11.689 1.00 40.53 95 PRO A CA 1
ATOM 779 C C . PRO A 1 95 ? -11.015 23.485 11.424 1.00 40.53 95 PRO A C 1
ATOM 781 O O . PRO A 1 95 ? -10.221 23.731 12.328 1.00 40.53 95 PRO A O 1
ATOM 784 N N . VAL A 1 96 ? -10.793 23.849 10.164 1.00 46.38 96 VAL A N 1
ATOM 785 C CA . VAL A 1 96 ? -9.756 24.813 9.810 1.00 46.38 96 VAL A CA 1
ATOM 786 C C . VAL A 1 96 ? -10.149 26.111 10.506 1.00 46.38 96 VAL A C 1
ATOM 788 O O . VAL A 1 96 ? -11.114 26.758 10.094 1.00 46.38 96 VAL A O 1
ATOM 791 N N . ASP A 1 97 ? -9.449 26.459 11.587 1.00 39.03 97 ASP A N 1
ATOM 792 C CA . ASP A 1 97 ? -9.588 27.743 12.264 1.00 39.03 97 ASP A CA 1
ATOM 793 C C . ASP A 1 97 ? -9.303 28.845 11.246 1.00 39.03 97 ASP A C 1
ATOM 795 O O . ASP A 1 97 ? -8.162 29.209 10.945 1.00 39.03 97 ASP A O 1
ATOM 799 N N . ASN A 1 98 ? -10.383 29.359 10.667 1.00 39.78 98 ASN A N 1
ATOM 800 C CA . ASN A 1 98 ? -10.372 30.515 9.804 1.00 39.78 98 ASN A CA 1
ATOM 801 C C . ASN A 1 98 ? -10.121 31.710 10.724 1.00 39.78 98 ASN A C 1
ATOM 803 O O . ASN A 1 98 ? -11.044 32.385 11.180 1.00 39.78 98 ASN A O 1
ATOM 807 N N . ASN A 1 99 ? -8.848 31.942 11.040 1.00 48.19 99 ASN A N 1
ATOM 808 C CA . ASN A 1 99 ? -8.369 33.041 11.868 1.00 48.19 99 ASN A CA 1
ATOM 809 C C . ASN A 1 99 ? -8.453 34.381 11.105 1.00 48.19 99 ASN A C 1
ATOM 811 O O . ASN A 1 99 ? -7.533 35.195 11.103 1.00 48.19 99 ASN A O 1
ATOM 815 N N . LEU A 1 100 ? -9.591 34.642 10.455 1.00 48.56 100 LEU A N 1
ATOM 816 C CA . LEU A 1 100 ? -10.032 35.981 10.090 1.00 48.56 100 LEU A CA 1
ATOM 817 C C . LEU A 1 100 ? -10.667 36.586 11.338 1.00 48.56 100 LEU A C 1
ATOM 819 O O . LEU A 1 100 ? -11.885 36.716 11.473 1.00 48.56 100 LEU A O 1
ATOM 823 N N . SER A 1 101 ? -9.787 36.907 12.286 1.00 44.12 101 SER A N 1
ATOM 824 C CA . SER A 1 101 ? -10.121 37.664 13.477 1.00 44.12 101 SER A CA 1
ATOM 825 C C . SER A 1 101 ? -10.838 38.941 13.052 1.00 44.12 101 SER A C 1
ATOM 827 O O . SER A 1 101 ? -10.287 39.804 12.362 1.00 44.12 101 SER A O 1
ATOM 829 N N . LYS A 1 102 ? -12.114 38.991 13.436 1.00 49.50 102 LYS A N 1
ATOM 830 C CA . LYS A 1 102 ? -13.033 40.119 13.350 1.00 49.50 102 LYS A CA 1
ATOM 831 C C . LYS A 1 102 ? -12.352 41.363 13.923 1.00 49.50 102 LYS A C 1
ATOM 833 O O . LYS A 1 102 ? -12.448 41.628 15.117 1.00 49.50 102 LYS A O 1
ATOM 838 N N . ARG A 1 103 ? -11.689 42.146 13.073 1.00 48.25 103 ARG A N 1
ATOM 839 C CA . ARG A 1 103 ? -11.361 43.532 13.401 1.00 48.25 103 ARG A CA 1
ATOM 840 C C . ARG A 1 103 ? -12.620 44.375 13.231 1.00 48.25 103 ARG A C 1
ATOM 842 O O . ARG A 1 103 ? -13.142 44.529 12.133 1.00 48.25 103 ARG A O 1
ATOM 849 N N . ASP A 1 104 ? -13.092 44.846 14.378 1.00 50.09 104 ASP A N 1
ATOM 850 C CA . ASP A 1 104 ? -13.860 46.067 14.584 1.00 50.09 104 ASP A CA 1
ATOM 851 C C . ASP A 1 104 ? -15.128 46.289 13.748 1.00 50.09 104 ASP A C 1
ATOM 853 O O . ASP A 1 104 ? -15.181 47.082 12.813 1.00 50.09 104 ASP A O 1
ATOM 857 N N . ARG A 1 105 ? -16.235 45.702 14.218 1.00 46.75 105 ARG A N 1
ATOM 858 C CA . ARG A 1 105 ? -17.538 46.385 14.189 1.00 46.75 105 ARG A CA 1
ATOM 859 C C . ARG A 1 105 ? -17.884 46.857 15.599 1.00 46.75 105 ARG A C 1
ATOM 861 O O . ARG A 1 105 ? -18.685 46.238 16.292 1.00 46.75 105 ARG A O 1
ATOM 868 N N . ARG A 1 106 ? -17.276 47.966 16.020 1.00 53.53 106 ARG A N 1
ATOM 869 C CA . ARG A 1 106 ? -17.802 48.830 17.084 1.00 53.53 106 ARG A CA 1
ATOM 870 C C . ARG A 1 106 ? -18.101 50.204 16.496 1.00 53.53 106 ARG A C 1
ATOM 872 O O . ARG A 1 106 ? -17.311 51.128 16.610 1.00 53.53 106 ARG A O 1
ATOM 879 N N . LEU A 1 107 ? -19.273 50.333 15.889 1.00 49.81 107 LEU A N 1
ATOM 880 C CA . LEU A 1 107 ? -19.977 51.609 15.858 1.00 49.81 107 LEU A CA 1
ATOM 881 C C . LEU A 1 107 ? -21.336 51.360 16.499 1.00 49.81 107 LEU A C 1
ATOM 883 O O . LEU A 1 107 ? -22.247 50.794 15.900 1.00 49.81 107 LEU A O 1
ATOM 887 N N . SER A 1 108 ? -21.379 51.685 17.786 1.00 52.06 108 SER A N 1
ATOM 888 C CA . SER A 1 108 ? -22.548 51.656 18.644 1.00 52.06 108 SER A CA 1
ATOM 889 C C . SER A 1 108 ? -23.621 52.573 18.064 1.00 52.06 108 SER A C 1
ATOM 891 O O . SER A 1 108 ? -23.457 53.790 18.028 1.00 52.06 108 SER A O 1
ATOM 893 N N . VAL A 1 109 ? -24.721 51.978 17.617 1.00 49.19 109 VAL A N 1
ATOM 894 C CA . VAL A 1 109 ? -25.990 52.671 17.406 1.00 49.19 109 VAL A CA 1
ATOM 895 C C . VAL A 1 109 ? -26.710 52.685 18.753 1.00 49.19 109 VAL A C 1
ATOM 897 O O . VAL A 1 109 ? -26.964 51.618 19.309 1.00 49.19 109 VAL A O 1
ATOM 900 N N . GLY A 1 110 ? -27.027 53.872 19.276 1.00 45.03 110 GLY A N 1
ATOM 901 C CA . GLY A 1 110 ? -28.008 54.027 20.353 1.00 45.03 110 GLY A CA 1
ATOM 902 C C . GLY A 1 110 ? -27.730 55.158 21.341 1.00 45.03 110 GLY A C 1
ATOM 903 O O . GLY A 1 110 ? -26.932 54.981 22.261 1.00 45.03 110 GLY A O 1
ATOM 904 N N . LYS A 1 111 ? -28.434 56.280 21.151 1.00 43.56 111 LYS A N 1
ATOM 905 C CA . LYS A 1 111 ? -29.302 56.997 22.117 1.00 43.56 111 LYS A CA 1
ATOM 906 C C . LYS A 1 111 ? -29.702 58.329 21.463 1.00 43.56 111 LYS A C 1
ATOM 908 O O . LYS A 1 111 ? -28.832 59.020 20.943 1.00 43.56 111 LYS A O 1
ATOM 913 N N . GLU A 1 112 ? -30.979 58.530 21.132 1.00 43.69 112 GLU A N 1
ATOM 914 C CA . GLU A 1 112 ? -32.016 59.080 22.038 1.00 43.69 112 GLU A CA 1
ATOM 915 C C . GLU A 1 112 ? -31.581 60.390 22.695 1.00 43.69 112 GLU A C 1
ATOM 917 O O . GLU A 1 112 ? -30.640 60.351 23.520 1.00 43.69 112 GLU A O 1
#

Organism: NCBI:txid1114873